Protein AF-A0A2E7CVQ0-F1 (afdb_monomer_lite)

Secondary structure (DSSP, 8-state):
-HHHHHHHHHHHHHHHTTSS-GGGGEEEEE-SS-TTTEEEEEES-S--SS-EEEEEEEETT--EEEEEES-SEEEEE---TTT-PPPSEEEEEEEEEEETTEEEEEEEEEEE-SSSEEEGGG---------S---EEEEE-TTS-B--GGG--SEEEEEEETTS-EEEEEE-

Structure (mmCIF, N/CA/C/O backbone):
data_AF-A0A2E7CVQ0-F1
#
_entry.id   AF-A0A2E7CVQ0-F1
#
loop_
_atom_site.group_PDB
_atom_site.id
_atom_site.type_symbol
_atom_site.label_atom_id
_atom_site.label_alt_id
_atom_site.label_comp_id
_atom_site.label_asym_id
_atom_site.label_entity_id
_atom_site.label_seq_id
_atom_site.pdbx_PDB_ins_code
_atom_site.Cartn_x
_atom_site.Cartn_y
_atom_site.Cartn_z
_atom_site.occupancy
_atom_site.B_iso_or_equiv
_atom_site.auth_seq_id
_atom_site.auth_comp_id
_atom_site.auth_asym_id
_atom_site.auth_atom_id
_atom_site.pdbx_PDB_model_num
ATOM 1 N N . MET A 1 1 ? 19.149 6.881 42.929 1.00 49.22 1 MET A N 1
ATOM 2 C CA . MET A 1 1 ? 17.958 6.305 42.254 1.00 49.22 1 MET A CA 1
ATOM 3 C C . MET A 1 1 ? 17.722 6.811 40.820 1.00 49.22 1 MET A C 1
ATOM 5 O O . MET A 1 1 ? 17.080 6.102 40.064 1.00 49.22 1 MET A O 1
ATOM 9 N N . LYS A 1 2 ? 18.299 7.944 40.377 1.00 46.50 2 LYS A N 1
ATOM 10 C CA . LYS A 1 2 ? 18.103 8.490 39.012 1.00 46.50 2 LYS A CA 1
ATOM 11 C C . LYS A 1 2 ? 18.722 7.666 37.860 1.00 46.50 2 LYS A C 1
ATOM 13 O O . LYS A 1 2 ? 18.167 7.638 36.771 1.00 46.50 2 LYS A O 1
ATOM 18 N N . LYS A 1 3 ? 19.831 6.948 38.100 1.00 43.94 3 LYS A N 1
ATOM 19 C CA . LYS A 1 3 ? 20.501 6.123 37.070 1.00 43.94 3 LYS A CA 1
ATOM 20 C C . LYS A 1 3 ? 19.684 4.891 36.652 1.00 43.94 3 LYS A C 1
ATOM 22 O O . LYS A 1 3 ? 19.644 4.580 35.474 1.00 43.94 3 LYS A O 1
ATOM 27 N N . LYS A 1 4 ? 18.984 4.241 37.596 1.00 42.78 4 LYS A N 1
ATOM 28 C CA . LYS A 1 4 ? 18.146 3.065 37.295 1.00 42.78 4 LYS A CA 1
ATOM 29 C C . LYS A 1 4 ? 16.907 3.426 36.469 1.00 42.78 4 LYS A C 1
ATOM 31 O O . LYS A 1 4 ? 16.536 2.658 35.596 1.00 42.78 4 LYS A O 1
ATOM 36 N N . LEU A 1 5 ? 16.318 4.603 36.698 1.00 45.53 5 LEU A N 1
ATOM 37 C CA . LEU A 1 5 ? 15.162 5.074 35.930 1.00 45.53 5 LEU A CA 1
ATOM 38 C C . LEU A 1 5 ? 15.533 5.364 34.464 1.00 45.53 5 LEU A C 1
ATOM 40 O O . LEU A 1 5 ? 14.802 4.970 33.568 1.00 45.53 5 LEU A O 1
ATOM 44 N N . SER A 1 6 ? 16.704 5.968 34.216 1.00 49.69 6 SER A N 1
ATOM 45 C CA . SER A 1 6 ? 17.189 6.252 32.854 1.00 49.69 6 SER A CA 1
ATOM 46 C C . SER A 1 6 ? 17.456 4.974 32.046 1.00 49.69 6 SER A C 1
ATOM 48 O O . SER A 1 6 ? 17.029 4.863 30.902 1.00 49.69 6 SER A O 1
ATOM 50 N N . THR A 1 7 ? 18.073 3.959 32.662 1.00 51.66 7 THR A N 1
ATOM 51 C CA . THR A 1 7 ? 18.312 2.665 32.000 1.00 51.66 7 THR A CA 1
ATOM 52 C C . THR A 1 7 ? 17.011 1.919 31.693 1.00 51.66 7 THR A C 1
ATOM 54 O O . THR A 1 7 ? 16.893 1.325 30.628 1.00 51.66 7 THR A O 1
ATOM 57 N N . VAL A 1 8 ? 16.015 1.981 32.582 1.00 52.06 8 VAL A N 1
ATOM 58 C CA . VAL A 1 8 ? 14.702 1.354 32.348 1.00 52.06 8 VAL A CA 1
ATOM 59 C C . VAL A 1 8 ? 13.945 2.052 31.215 1.00 52.06 8 VAL A C 1
ATOM 61 O O . VAL A 1 8 ? 13.367 1.369 30.378 1.00 52.06 8 VAL A O 1
ATOM 64 N N . VAL A 1 9 ? 14.000 3.385 31.131 1.00 54.31 9 VAL A N 1
ATOM 65 C CA . VAL A 1 9 ? 13.383 4.146 30.029 1.00 54.31 9 VAL A CA 1
ATOM 66 C C . VAL A 1 9 ? 14.054 3.828 28.687 1.00 54.31 9 VAL A C 1
ATOM 68 O O . VAL A 1 9 ? 13.350 3.622 27.705 1.00 54.31 9 VAL A O 1
ATOM 71 N N . PHE A 1 10 ? 15.384 3.693 28.650 1.00 48.62 10 PHE A N 1
ATOM 72 C CA . PHE A 1 10 ? 16.127 3.357 27.426 1.00 48.62 10 PHE A CA 1
ATOM 73 C C . PHE A 1 10 ? 15.838 1.930 26.921 1.00 48.62 10 PHE A C 1
ATOM 75 O O . PHE A 1 10 ? 15.711 1.696 25.721 1.00 48.62 10 PHE A O 1
ATOM 82 N N . ILE A 1 11 ? 15.691 0.972 27.843 1.00 49.41 11 ILE A N 1
ATOM 83 C CA . ILE A 1 11 ? 15.303 -0.409 27.525 1.00 49.41 11 ILE A CA 1
ATOM 84 C C . ILE A 1 11 ? 13.847 -0.455 27.037 1.00 49.41 11 ILE A C 1
ATOM 86 O O . ILE A 1 11 ? 13.550 -1.131 26.058 1.00 49.41 11 ILE A O 1
ATOM 90 N N . LEU A 1 12 ? 12.944 0.307 27.662 1.00 38.84 12 LEU A N 1
ATOM 91 C CA . LEU A 1 12 ? 11.539 0.367 27.261 1.00 38.84 12 LEU A CA 1
ATOM 92 C C . LEU A 1 12 ? 11.368 0.980 25.858 1.00 38.84 12 LEU A C 1
ATOM 94 O O . LEU A 1 12 ? 10.597 0.450 25.064 1.00 38.84 12 LEU A O 1
ATOM 98 N N . THR A 1 13 ? 12.138 2.016 25.496 1.00 43.09 13 THR A N 1
ATOM 99 C CA . THR A 1 13 ? 12.140 2.568 24.125 1.00 43.09 13 THR A CA 1
ATOM 100 C C . THR A 1 13 ? 12.692 1.596 23.087 1.00 43.09 13 THR A C 1
ATOM 102 O O . THR A 1 13 ? 12.237 1.616 21.947 1.00 43.09 13 THR A O 1
ATOM 105 N N . MET A 1 14 ? 13.620 0.711 23.473 1.00 37.34 14 MET A N 1
ATOM 106 C CA . MET A 1 14 ? 14.071 -0.364 22.588 1.00 37.34 14 MET A CA 1
ATOM 107 C C . MET A 1 14 ? 13.048 -1.488 22.451 1.00 37.34 14 MET A C 1
ATOM 109 O O . MET A 1 14 ? 13.129 -2.202 21.476 1.00 37.34 14 MET A O 1
ATOM 113 N N . PHE A 1 15 ? 12.079 -1.670 23.350 1.00 36.66 15 PHE A N 1
ATOM 114 C CA . PHE A 1 15 ? 11.016 -2.663 23.129 1.00 36.66 15 PHE A CA 1
ATOM 115 C C . PHE A 1 15 ? 9.900 -2.137 22.217 1.00 36.66 15 PHE A C 1
ATOM 117 O O . PHE A 1 15 ? 9.326 -2.909 21.450 1.00 36.66 15 PHE A O 1
ATOM 124 N N . PHE A 1 16 ? 9.628 -0.827 22.233 1.00 37.25 16 PHE A N 1
ATOM 125 C CA . PHE A 1 16 ? 8.612 -0.224 21.363 1.00 37.25 16 PHE A CA 1
ATOM 126 C C . PHE A 1 16 ? 8.989 -0.219 19.873 1.00 37.25 16 PHE A C 1
ATOM 128 O O . PHE A 1 16 ? 8.090 -0.198 19.038 1.00 37.25 16 PHE A O 1
ATOM 135 N N . SER A 1 17 ? 10.278 -0.296 19.514 1.00 39.31 17 SER A N 1
ATOM 136 C CA . SER A 1 17 ? 10.698 -0.336 18.102 1.00 39.31 17 SER A CA 1
ATOM 137 C C . SER A 1 17 ? 10.679 -1.735 17.467 1.00 39.31 17 SER A C 1
ATOM 139 O O . SER A 1 17 ? 10.951 -1.848 16.279 1.00 39.31 17 SER A O 1
ATOM 141 N N . TRP A 1 18 ? 10.386 -2.801 18.226 1.00 35.12 18 TRP A N 1
ATOM 142 C CA . TRP A 1 18 ? 10.443 -4.198 17.741 1.00 35.12 18 TRP A CA 1
ATOM 143 C C . TRP A 1 18 ? 9.060 -4.840 17.573 1.00 35.12 18 TRP A C 1
ATOM 145 O O . TRP A 1 18 ? 8.967 -6.012 17.220 1.00 35.12 18 TRP A O 1
ATOM 155 N N . GLY A 1 19 ? 7.989 -4.088 17.845 1.00 45.19 19 GLY A N 1
ATOM 156 C CA . GLY A 1 19 ? 6.609 -4.574 17.775 1.00 45.19 19 GLY A CA 1
ATOM 157 C C . GLY A 1 19 ? 5.835 -4.172 16.518 1.00 45.19 19 GLY A C 1
ATOM 158 O O . GLY A 1 19 ? 4.704 -4.616 16.365 1.00 45.19 19 GLY A O 1
ATOM 159 N N . GLN A 1 20 ? 6.396 -3.332 15.642 1.00 51.75 20 GLN A N 1
ATOM 160 C CA . GLN A 1 20 ? 5.718 -2.914 14.412 1.00 51.75 20 GLN A CA 1
ATOM 161 C C . GLN A 1 20 ? 6.110 -3.840 13.263 1.00 51.75 20 GLN A C 1
ATOM 163 O O . GLN A 1 20 ? 7.298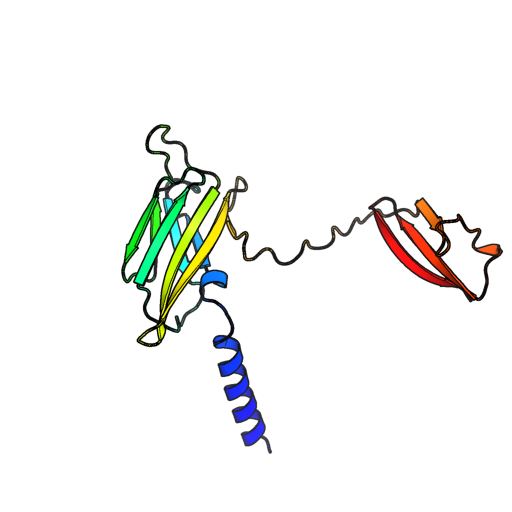 -4.010 12.973 1.00 51.75 20 GLN A O 1
ATOM 168 N N . ALA A 1 21 ? 5.117 -4.438 12.602 1.00 67.06 21 ALA A N 1
ATOM 169 C CA . ALA A 1 21 ? 5.369 -5.095 11.332 1.00 67.06 21 ALA A CA 1
ATOM 170 C C . ALA A 1 21 ? 5.820 -4.005 10.338 1.00 67.06 21 ALA A C 1
ATOM 172 O O . ALA A 1 21 ? 5.178 -2.957 10.261 1.00 67.06 21 ALA A O 1
ATOM 173 N N . PRO A 1 22 ? 6.900 -4.200 9.559 1.00 74.44 22 PRO A N 1
ATOM 174 C CA . PRO A 1 22 ? 7.421 -3.168 8.649 1.00 74.44 22 PRO A CA 1
ATOM 175 C C . PRO A 1 22 ? 6.375 -2.683 7.628 1.00 74.44 22 PRO A C 1
ATOM 177 O O . PRO A 1 22 ? 6.430 -1.565 7.132 1.00 74.44 22 PRO A O 1
ATOM 180 N N . CYS A 1 23 ? 5.371 -3.512 7.383 1.00 80.69 23 CYS A N 1
ATOM 181 C CA . CYS A 1 23 ? 4.220 -3.311 6.511 1.00 80.69 23 CYS A CA 1
ATOM 182 C C . CYS A 1 23 ? 3.304 -2.178 6.992 1.00 80.69 23 CYS A C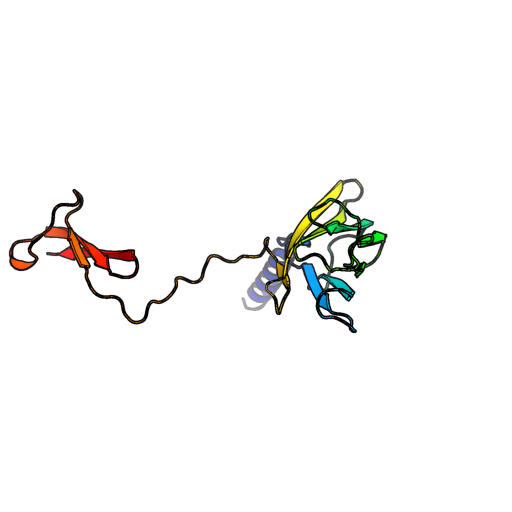 1
ATOM 184 O O . CYS A 1 23 ? 2.749 -1.449 6.174 1.00 80.69 23 CYS A O 1
ATOM 186 N N . ASP A 1 24 ? 3.200 -1.988 8.309 1.00 79.88 24 ASP A N 1
ATOM 187 C CA . ASP A 1 24 ? 2.413 -0.908 8.920 1.00 79.88 24 ASP A CA 1
ATOM 188 C C . ASP A 1 24 ? 3.070 0.460 8.687 1.00 79.88 24 ASP A C 1
ATOM 190 O O . ASP A 1 24 ? 2.429 1.504 8.776 1.00 79.88 24 ASP A O 1
ATOM 194 N N . SER A 1 25 ? 4.366 0.452 8.364 1.00 84.81 25 SER A N 1
ATOM 195 C CA . SER A 1 25 ? 5.175 1.641 8.091 1.00 84.81 25 SER A CA 1
ATOM 196 C C . SER A 1 25 ? 5.337 1.932 6.601 1.00 84.81 25 SER A C 1
ATOM 198 O O . SER A 1 25 ? 6.100 2.831 6.242 1.00 84.81 25 SER A O 1
ATOM 200 N N . LEU A 1 26 ? 4.667 1.180 5.723 1.00 89.25 26 LEU A N 1
ATOM 201 C CA . LEU A 1 26 ? 4.722 1.433 4.288 1.00 89.25 26 LEU A CA 1
ATOM 202 C C . LEU A 1 26 ? 4.031 2.751 3.950 1.00 89.25 26 LEU A C 1
ATOM 204 O O . LEU A 1 26 ? 2.911 3.018 4.389 1.00 89.25 26 LEU A O 1
ATOM 208 N N . ILE A 1 27 ? 4.710 3.549 3.135 1.00 91.31 27 ILE A N 1
ATOM 209 C CA . ILE A 1 27 ? 4.214 4.804 2.577 1.00 91.31 27 ILE A CA 1
ATOM 210 C C . ILE A 1 27 ? 4.330 4.762 1.059 1.00 91.31 27 ILE A C 1
ATOM 212 O O . ILE A 1 27 ? 5.242 4.137 0.522 1.00 91.31 27 ILE A O 1
ATOM 216 N N . ILE A 1 28 ? 3.417 5.446 0.377 1.00 92.94 28 ILE A N 1
ATOM 217 C CA . ILE A 1 28 ? 3.442 5.620 -1.073 1.00 92.94 28 ILE A CA 1
ATOM 218 C C . ILE A 1 28 ? 3.464 7.110 -1.398 1.00 92.94 28 ILE A C 1
ATOM 220 O O . ILE A 1 28 ? 2.720 7.898 -0.811 1.00 92.94 28 ILE A O 1
ATOM 224 N N . VAL A 1 29 ? 4.340 7.501 -2.315 1.00 92.44 29 VAL A N 1
ATOM 225 C CA . VAL A 1 29 ? 4.499 8.887 -2.762 1.00 92.44 29 VAL A CA 1
ATOM 226 C C . VAL A 1 29 ? 4.487 8.952 -4.283 1.00 92.44 29 VAL A C 1
ATOM 228 O O . VAL A 1 29 ? 4.971 8.045 -4.952 1.00 92.44 29 VAL A O 1
ATOM 231 N N . SER A 1 30 ? 3.943 10.034 -4.836 1.00 91.38 30 SER A N 1
ATOM 232 C CA . SER A 1 30 ? 4.055 10.329 -6.267 1.00 91.38 30 SER A CA 1
ATOM 233 C C . SER A 1 30 ? 5.437 10.907 -6.574 1.00 91.38 30 SER A C 1
ATOM 235 O O . SER A 1 30 ? 5.885 11.826 -5.884 1.00 91.38 30 SER A O 1
ATOM 237 N N . THR A 1 31 ? 6.107 10.393 -7.607 1.00 88.12 31 THR A N 1
ATOM 238 C CA . THR A 1 31 ? 7.464 10.819 -8.002 1.00 88.12 31 THR A CA 1
ATOM 239 C C . THR A 1 31 ? 7.495 11.789 -9.188 1.00 88.12 31 THR A C 1
ATOM 241 O O . THR A 1 31 ? 8.563 12.295 -9.532 1.00 88.12 31 THR A O 1
ATOM 244 N N . GLY A 1 32 ? 6.339 12.138 -9.768 1.00 73.31 32 GLY A N 1
ATOM 245 C CA . GLY A 1 32 ? 6.200 13.229 -10.744 1.00 73.31 32 GLY A CA 1
ATOM 246 C C . GLY A 1 32 ? 5.381 12.879 -11.992 1.00 73.31 32 GLY A C 1
ATOM 247 O O . GLY A 1 32 ? 5.080 11.726 -12.263 1.00 73.31 32 GLY A O 1
ATOM 248 N N . GLY A 1 33 ? 4.982 13.897 -12.765 1.00 72.12 33 GLY A N 1
ATOM 249 C CA . GLY A 1 33 ? 4.254 13.761 -14.041 1.00 72.12 33 GLY A CA 1
ATOM 250 C C . GLY A 1 33 ? 2.757 13.430 -13.922 1.00 72.12 33 GLY A C 1
ATOM 251 O O . GLY A 1 33 ? 1.948 13.992 -14.656 1.00 72.12 33 GLY A O 1
ATOM 252 N N . SER A 1 34 ? 2.375 12.566 -12.983 1.00 81.75 34 SER A N 1
ATOM 253 C CA . SER A 1 34 ? 0.987 12.247 -12.631 1.00 81.75 34 SER A CA 1
ATOM 254 C C . SER A 1 34 ? 0.928 11.735 -11.194 1.00 81.75 34 SER A C 1
ATOM 256 O O . SER A 1 34 ? 1.719 10.872 -10.826 1.00 81.75 34 SER A O 1
ATOM 258 N N . ASN A 1 35 ? -0.038 12.218 -10.405 1.00 86.19 35 ASN A N 1
ATOM 259 C CA . ASN A 1 35 ? -0.214 11.816 -9.001 1.00 86.19 35 ASN A CA 1
ATOM 260 C C . ASN A 1 35 ? -0.600 10.340 -8.819 1.00 86.19 35 ASN A C 1
ATOM 262 O O . ASN A 1 35 ? -0.523 9.819 -7.709 1.00 86.19 35 ASN A O 1
ATOM 266 N N . GLN A 1 36 ? -1.001 9.675 -9.904 1.00 92.31 36 GLN A N 1
ATOM 267 C CA . GLN A 1 36 ? -1.494 8.304 -9.868 1.00 92.31 36 GLN A CA 1
ATOM 268 C C . GLN A 1 36 ? -0.603 7.314 -10.630 1.00 92.31 36 GLN A C 1
ATOM 270 O O . GLN A 1 36 ? -0.627 6.132 -10.303 1.00 92.31 36 GLN A O 1
ATOM 275 N N . ALA A 1 37 ? 0.167 7.761 -11.631 1.00 91.25 37 ALA A N 1
ATOM 276 C CA . ALA A 1 37 ? 0.871 6.855 -12.549 1.00 91.25 37 ALA A CA 1
ATOM 277 C C . ALA A 1 37 ? 2.311 6.517 -12.130 1.00 91.25 37 ALA A C 1
ATOM 279 O O . ALA A 1 37 ? 2.759 5.397 -12.363 1.00 91.25 37 ALA A O 1
ATOM 280 N N . PHE A 1 38 ? 3.034 7.466 -11.531 1.00 93.56 38 PHE A N 1
ATOM 281 C CA . PHE A 1 38 ? 4.435 7.293 -11.143 1.00 93.56 38 PHE A CA 1
ATOM 282 C C . PHE A 1 38 ? 4.542 7.353 -9.632 1.00 93.56 38 PHE A C 1
ATOM 284 O O . PHE A 1 38 ? 4.405 8.423 -9.035 1.00 93.56 38 PHE A O 1
ATOM 291 N N . LEU A 1 39 ? 4.735 6.193 -9.019 1.00 95.56 39 LEU A N 1
ATOM 292 C CA . LEU A 1 39 ? 4.683 6.054 -7.574 1.00 95.56 39 LEU A CA 1
ATOM 293 C C . LEU A 1 39 ? 5.972 5.418 -7.077 1.00 95.56 39 LEU A C 1
ATOM 295 O O . LEU A 1 39 ? 6.601 4.627 -7.775 1.00 95.56 39 LEU A O 1
ATOM 299 N N . GLN A 1 40 ? 6.331 5.743 -5.848 1.00 95.12 40 GLN A N 1
ATOM 300 C CA . GLN A 1 40 ? 7.381 5.070 -5.112 1.00 95.12 40 GLN A CA 1
ATOM 301 C C . GLN A 1 40 ? 6.838 4.667 -3.752 1.00 95.12 40 GLN A C 1
ATOM 303 O O . GLN A 1 40 ? 6.259 5.483 -3.032 1.00 95.12 40 GLN A O 1
ATOM 308 N N . VAL A 1 41 ? 7.032 3.404 -3.401 1.00 93.81 41 VAL A N 1
ATOM 309 C CA . VAL A 1 41 ? 6.767 2.882 -2.068 1.00 93.81 41 VAL A CA 1
ATOM 310 C C . VAL A 1 41 ? 8.072 2.811 -1.298 1.00 93.81 41 VAL A C 1
ATOM 312 O O . VAL A 1 41 ? 9.116 2.427 -1.824 1.00 93.81 41 VAL A O 1
ATOM 315 N N . SER A 1 42 ? 8.020 3.197 -0.034 1.00 91.06 42 SER A N 1
ATOM 316 C CA . SER A 1 42 ? 9.150 3.097 0.877 1.00 91.06 42 SER A CA 1
ATOM 317 C C . SER A 1 42 ? 8.663 2.849 2.299 1.00 91.06 42 SER A C 1
ATOM 319 O O . SER A 1 42 ? 7.464 2.773 2.577 1.00 91.06 42 SER A O 1
ATOM 321 N N . LEU A 1 43 ? 9.614 2.669 3.207 1.00 87.12 43 LEU A N 1
ATOM 322 C CA . LEU A 1 43 ? 9.355 2.463 4.622 1.00 87.12 43 LEU A CA 1
ATOM 323 C C . LEU A 1 43 ? 9.569 3.772 5.376 1.00 87.12 43 LEU A C 1
ATOM 325 O O . LEU A 1 43 ? 10.645 4.363 5.310 1.00 87.12 43 LEU A O 1
ATOM 329 N N . ASN A 1 44 ? 8.586 4.183 6.170 1.00 83.06 44 ASN A N 1
ATOM 330 C CA . ASN A 1 44 ? 8.699 5.316 7.088 1.00 83.06 44 ASN A CA 1
ATOM 331 C C . ASN A 1 44 ? 9.310 4.906 8.443 1.00 83.06 44 ASN A C 1
ATOM 333 O O . ASN A 1 44 ? 8.861 5.322 9.509 1.00 83.06 44 ASN A O 1
ATOM 337 N N . ILE A 1 45 ? 10.319 4.035 8.409 1.00 75.81 45 ILE A N 1
ATOM 338 C CA . ILE A 1 45 ? 11.097 3.610 9.575 1.00 75.81 45 ILE A CA 1
ATOM 339 C C . ILE A 1 45 ? 12.578 3.617 9.207 1.00 75.81 45 ILE A C 1
ATOM 341 O O . ILE A 1 45 ? 12.959 3.184 8.123 1.00 75.81 45 ILE A O 1
ATOM 345 N N . CYS A 1 46 ? 13.438 4.094 10.111 1.00 66.31 46 CYS A N 1
ATOM 346 C CA . CYS A 1 46 ? 14.874 4.224 9.819 1.00 66.31 46 CYS A CA 1
ATOM 347 C C . CYS A 1 46 ? 15.620 2.896 9.749 1.00 66.31 46 CYS A C 1
ATOM 349 O O . CYS A 1 46 ? 16.771 2.846 9.324 1.00 66.31 46 CYS A O 1
ATOM 351 N N . CYS A 1 47 ? 15.024 1.851 10.305 1.00 67.75 47 CYS A N 1
ATOM 352 C CA . CYS A 1 47 ? 15.789 0.758 10.856 1.00 67.75 47 CYS A CA 1
ATOM 353 C C . CYS A 1 47 ? 14.998 -0.518 10.620 1.00 67.75 47 CYS A C 1
ATOM 355 O O . CYS A 1 47 ? 14.281 -1.002 11.495 1.00 67.75 47 CYS A O 1
ATOM 357 N N . LEU A 1 48 ? 15.079 -1.012 9.385 1.00 67.81 48 LEU A N 1
ATOM 358 C CA . LEU A 1 48 ? 14.472 -2.282 9.047 1.00 67.81 48 LEU A CA 1
ATOM 359 C C . LEU A 1 48 ? 15.187 -3.383 9.850 1.00 67.81 48 LEU A C 1
ATOM 361 O O . LEU A 1 48 ? 16.419 -3.428 9.850 1.00 67.81 48 LEU A O 1
ATOM 365 N N . PRO A 1 49 ? 14.454 -4.275 10.531 1.00 61.03 49 PRO A N 1
ATOM 366 C CA . PRO A 1 49 ? 15.053 -5.309 11.373 1.00 61.03 49 PRO A CA 1
ATOM 367 C C . PRO A 1 49 ? 15.797 -6.390 10.567 1.00 61.03 49 PRO A C 1
ATOM 369 O O . PRO A 1 49 ? 16.407 -7.280 11.152 1.00 61.03 49 PRO A O 1
ATOM 372 N N . ALA A 1 50 ? 15.745 -6.322 9.234 1.00 70.38 50 ALA A N 1
ATOM 373 C CA . ALA A 1 50 ? 16.183 -7.355 8.310 1.00 70.38 50 ALA A CA 1
ATOM 374 C C . ALA A 1 50 ? 16.466 -6.791 6.908 1.00 70.38 50 ALA A C 1
ATOM 376 O O . ALA A 1 50 ? 15.877 -5.774 6.553 1.00 70.38 50 ALA A O 1
ATOM 377 N N . PRO A 1 51 ? 17.293 -7.448 6.074 1.00 78.56 51 PRO A N 1
ATOM 378 C CA . PRO A 1 51 ? 17.381 -7.116 4.656 1.00 78.56 51 PRO A CA 1
ATOM 379 C C . PRO A 1 51 ? 16.059 -7.426 3.936 1.00 78.56 51 PRO A C 1
ATOM 381 O O . PRO A 1 51 ? 15.392 -8.431 4.218 1.00 78.56 51 PRO A O 1
ATOM 384 N N . ILE A 1 52 ? 15.700 -6.554 2.994 1.00 86.50 52 ILE A N 1
ATOM 385 C CA . ILE A 1 52 ? 14.575 -6.760 2.079 1.00 86.50 52 ILE A CA 1
ATOM 386 C C . ILE A 1 52 ? 14.997 -7.769 1.027 1.00 86.50 52 ILE A C 1
ATOM 388 O O . ILE A 1 52 ? 16.047 -7.609 0.417 1.00 86.50 52 ILE A O 1
ATOM 392 N N . ASP A 1 53 ? 14.161 -8.773 0.802 1.00 89.25 53 ASP A N 1
ATOM 393 C CA . ASP A 1 53 ? 14.346 -9.731 -0.278 1.00 89.25 53 ASP A CA 1
ATOM 394 C C . ASP A 1 53 ? 13.736 -9.187 -1.575 1.00 89.25 53 ASP A C 1
ATOM 396 O O . ASP A 1 53 ? 14.440 -8.982 -2.566 1.00 89.25 53 ASP A O 1
ATOM 400 N N . SER A 1 54 ? 12.442 -8.851 -1.548 1.00 92.44 54 SER A N 1
ATOM 401 C CA . SER A 1 54 ? 11.730 -8.363 -2.729 1.00 92.44 54 SER A CA 1
ATOM 402 C C . SER A 1 54 ? 10.510 -7.499 -2.422 1.00 92.44 54 SER A C 1
ATOM 404 O O . SER A 1 54 ? 9.905 -7.571 -1.352 1.00 92.44 54 SER A O 1
ATOM 406 N N . TRP A 1 55 ? 10.135 -6.705 -3.417 1.00 94.00 55 TRP A N 1
ATOM 407 C CA . TRP A 1 55 ? 8.904 -5.941 -3.512 1.00 94.00 55 TRP A CA 1
ATOM 408 C C . TRP A 1 55 ? 8.127 -6.409 -4.728 1.00 94.00 55 TRP A C 1
ATOM 410 O O . TRP A 1 55 ? 8.706 -6.735 -5.764 1.00 94.00 55 TRP A O 1
ATOM 420 N N . THR A 1 56 ? 6.806 -6.433 -4.645 1.00 96.31 56 THR A N 1
ATOM 421 C CA . THR A 1 56 ? 5.958 -6.637 -5.822 1.00 96.31 56 THR A CA 1
ATOM 422 C C . THR A 1 56 ? 4.690 -5.828 -5.671 1.00 96.31 56 THR A C 1
ATOM 424 O O . THR A 1 56 ? 3.978 -5.989 -4.683 1.00 96.31 56 THR A O 1
ATOM 427 N N . THR A 1 57 ? 4.380 -5.002 -6.667 1.00 97.00 57 THR A N 1
ATOM 428 C CA . THR A 1 57 ? 3.094 -4.309 -6.742 1.00 97.00 57 THR A CA 1
ATOM 429 C C . THR A 1 57 ? 2.259 -4.859 -7.879 1.00 97.00 57 THR A C 1
ATOM 431 O O . THR A 1 57 ? 2.716 -4.992 -9.015 1.00 97.00 57 THR A O 1
ATOM 434 N N . THR A 1 58 ? 1.005 -5.152 -7.563 1.00 97.00 58 THR A N 1
ATOM 435 C CA . THR A 1 58 ? -0.008 -5.633 -8.499 1.00 97.00 58 THR A CA 1
ATOM 436 C C . THR A 1 58 ? -1.225 -4.723 -8.468 1.00 97.00 58 THR A C 1
ATOM 438 O O . THR A 1 58 ? -1.516 -4.094 -7.454 1.00 97.00 58 THR A O 1
ATOM 441 N N . SER A 1 59 ? -1.945 -4.639 -9.576 1.00 95.25 59 SER A N 1
ATOM 442 C CA . SER A 1 59 ? -3.277 -4.023 -9.613 1.00 95.25 59 SER A CA 1
ATOM 443 C C . SER A 1 59 ? -4.363 -5.020 -9.203 1.00 95.25 59 SER A C 1
ATOM 445 O O . SER A 1 59 ? -4.131 -6.227 -9.113 1.00 95.25 59 SER A O 1
ATOM 447 N N . ASN A 1 60 ? -5.587 -4.523 -9.019 1.00 89.38 60 ASN A N 1
ATOM 448 C CA . ASN A 1 60 ? -6.777 -5.328 -8.721 1.00 89.38 60 ASN A CA 1
ATOM 449 C C . ASN A 1 60 ? -7.079 -6.451 -9.732 1.00 89.38 60 ASN A C 1
ATOM 451 O O . ASN A 1 60 ? -7.762 -7.410 -9.384 1.00 89.38 60 ASN A O 1
ATOM 455 N N . ASN A 1 61 ? -6.594 -6.349 -10.971 1.00 89.44 61 ASN A N 1
ATOM 456 C CA . ASN A 1 61 ? -6.773 -7.383 -11.992 1.00 89.44 61 ASN A CA 1
ATOM 457 C C . ASN A 1 61 ? -5.594 -8.376 -12.078 1.00 89.44 61 ASN A C 1
ATOM 459 O O . ASN A 1 61 ? -5.598 -9.247 -12.946 1.00 89.44 61 ASN A O 1
ATOM 463 N N . GLY A 1 62 ? -4.588 -8.239 -11.208 1.00 90.50 62 GLY A N 1
ATOM 464 C CA . GLY A 1 62 ? -3.396 -9.085 -11.177 1.00 90.50 62 GLY A CA 1
ATOM 465 C C . GLY A 1 62 ? -2.245 -8.628 -12.080 1.00 90.50 62 GLY A C 1
ATOM 466 O O . GLY A 1 62 ? -1.210 -9.291 -12.102 1.00 90.50 62 GLY A O 1
ATOM 467 N N . THR A 1 63 ? -2.368 -7.508 -12.805 1.00 94.06 63 THR A N 1
ATOM 468 C CA . THR A 1 63 ? -1.244 -6.958 -13.588 1.00 94.06 63 THR A CA 1
ATOM 469 C C . THR A 1 63 ? -0.119 -6.539 -12.647 1.00 94.06 63 THR A C 1
ATOM 471 O O . THR A 1 63 ? -0.372 -5.777 -11.713 1.00 94.06 63 THR A O 1
ATOM 474 N N . ILE A 1 64 ? 1.1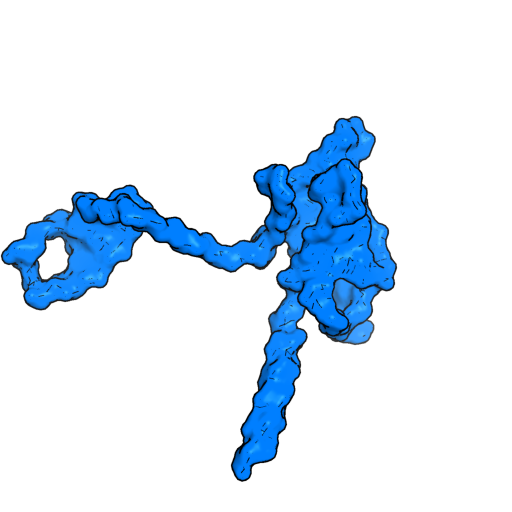09 -6.996 -12.906 1.00 96.00 64 ILE A N 1
ATOM 475 C CA . ILE A 1 64 ? 2.313 -6.588 -12.170 1.00 96.00 64 ILE A CA 1
ATOM 476 C C . ILE A 1 64 ? 2.757 -5.212 -12.676 1.00 96.00 64 ILE A C 1
ATOM 478 O O . ILE A 1 64 ? 2.972 -5.031 -13.872 1.00 96.00 64 ILE A O 1
ATOM 482 N N . LEU A 1 65 ? 2.889 -4.254 -11.761 1.00 96.25 65 LEU A N 1
ATOM 483 C CA . LEU A 1 65 ? 3.207 -2.847 -12.048 1.00 96.25 65 LEU A CA 1
ATOM 484 C C . LEU A 1 65 ? 4.613 -2.443 -11.588 1.00 96.25 65 LEU A C 1
ATOM 486 O O . LEU A 1 65 ? 5.087 -1.353 -11.901 1.00 96.25 65 LEU A O 1
ATOM 490 N N . GLY A 1 66 ? 5.272 -3.323 -10.839 1.00 95.19 66 GLY A N 1
ATOM 491 C CA . GLY A 1 66 ? 6.643 -3.163 -10.386 1.00 95.19 66 GLY A CA 1
ATOM 492 C C . GLY A 1 66 ? 7.106 -4.409 -9.638 1.00 95.19 66 GLY A C 1
ATOM 493 O O . GLY A 1 66 ? 6.314 -5.063 -8.950 1.00 95.19 66 GLY A O 1
ATOM 494 N N . HIS A 1 67 ? 8.395 -4.711 -9.754 1.00 95.44 67 HIS A N 1
ATOM 495 C CA . HIS A 1 67 ? 9.069 -5.743 -8.978 1.00 95.44 67 HIS A CA 1
ATOM 496 C C . HIS A 1 67 ? 10.528 -5.343 -8.774 1.00 95.44 67 HIS A C 1
ATOM 498 O O . HIS A 1 67 ? 11.248 -5.167 -9.753 1.00 95.44 67 HIS A O 1
ATOM 504 N N . ASP A 1 68 ? 10.950 -5.254 -7.516 1.00 93.56 68 ASP A N 1
ATOM 505 C CA . ASP A 1 68 ? 12.318 -4.900 -7.139 1.00 93.56 68 ASP A CA 1
ATOM 506 C C . ASP A 1 68 ? 12.860 -5.913 -6.135 1.00 93.56 68 ASP A C 1
ATOM 508 O O . ASP A 1 68 ? 12.117 -6.453 -5.319 1.00 93.56 68 ASP A O 1
ATOM 512 N N . THR A 1 69 ? 14.168 -6.141 -6.144 1.00 92.25 69 THR A N 1
ATOM 513 C CA . THR A 1 69 ? 14.854 -7.026 -5.192 1.00 92.25 69 THR A CA 1
ATOM 514 C C . THR A 1 69 ? 15.921 -6.257 -4.436 1.00 92.25 69 THR A C 1
ATOM 516 O O . THR A 1 69 ? 16.588 -5.413 -5.033 1.00 92.25 69 THR A O 1
ATOM 519 N N . MET A 1 70 ? 16.138 -6.573 -3.157 1.00 86.94 70 MET A N 1
ATOM 520 C CA . MET A 1 70 ? 17.238 -6.003 -2.356 1.00 86.94 70 MET A CA 1
ATOM 521 C C . MET A 1 70 ? 17.275 -4.460 -2.334 1.00 86.94 70 MET A C 1
ATOM 523 O O . MET A 1 70 ? 18.343 -3.858 -2.226 1.00 86.94 70 MET A O 1
ATOM 527 N N . SER A 1 71 ? 16.111 -3.810 -2.436 1.00 87.19 71 SER A N 1
ATOM 528 C CA . SER A 1 71 ? 15.973 -2.349 -2.452 1.00 87.19 71 SER A CA 1
ATOM 529 C C . SER A 1 71 ? 15.200 -1.850 -1.234 1.00 87.19 71 SER A C 1
ATOM 531 O O . SER A 1 71 ? 14.331 -2.552 -0.728 1.00 87.19 71 SER A O 1
ATOM 533 N N . ILE A 1 72 ? 15.492 -0.629 -0.778 1.00 85.00 72 ILE A N 1
ATOM 534 C CA . ILE A 1 72 ? 14.766 0.062 0.309 1.00 85.00 72 ILE A CA 1
ATOM 535 C C . ILE A 1 72 ? 13.594 0.917 -0.189 1.00 85.00 72 ILE A C 1
ATOM 537 O O . ILE A 1 72 ? 12.751 1.338 0.604 1.00 85.00 72 ILE A O 1
ATOM 541 N N . THR A 1 73 ? 13.544 1.157 -1.496 1.00 90.19 73 THR A N 1
ATOM 542 C CA . THR A 1 73 ? 12.460 1.839 -2.202 1.00 90.19 73 THR A CA 1
ATOM 543 C C . THR A 1 73 ? 11.960 0.953 -3.331 1.00 90.19 73 THR A C 1
ATOM 545 O O . THR A 1 73 ? 12.711 0.135 -3.864 1.00 90.19 73 THR A O 1
ATOM 548 N N . HIS A 1 74 ? 10.703 1.127 -3.706 1.00 94.06 74 HIS A N 1
ATOM 549 C CA . HIS A 1 74 ? 10.053 0.346 -4.740 1.00 94.06 74 HIS A CA 1
ATOM 550 C C . HIS A 1 74 ? 9.341 1.268 -5.719 1.00 94.06 74 HIS A C 1
ATOM 552 O O . HIS A 1 74 ? 8.379 1.933 -5.336 1.00 94.06 74 HIS A O 1
ATOM 558 N N . ASP A 1 75 ? 9.807 1.312 -6.961 1.00 95.06 75 ASP A N 1
ATOM 559 C CA . ASP A 1 75 ? 9.192 2.150 -7.987 1.00 95.06 75 ASP A CA 1
ATOM 560 C C . ASP A 1 75 ? 8.061 1.385 -8.687 1.00 95.06 75 ASP A C 1
ATOM 562 O O . ASP A 1 75 ? 8.171 0.203 -9.022 1.00 95.06 75 ASP A O 1
ATOM 566 N N . ILE A 1 76 ? 6.939 2.068 -8.899 1.00 95.56 76 ILE A N 1
ATOM 567 C CA . ILE A 1 76 ? 5.715 1.497 -9.459 1.00 95.56 76 ILE A CA 1
ATOM 568 C C . ILE A 1 76 ? 5.289 2.338 -10.653 1.00 95.56 76 ILE A C 1
ATOM 570 O O . ILE A 1 76 ? 5.071 3.550 -10.545 1.00 95.56 76 ILE A O 1
ATOM 574 N N . TYR A 1 77 ? 5.087 1.661 -11.780 1.00 95.25 77 TYR A N 1
ATOM 575 C CA . TYR A 1 77 ? 4.488 2.248 -12.966 1.00 95.25 77 TYR A CA 1
ATOM 576 C C . TYR A 1 77 ? 3.028 1.815 -13.070 1.00 95.25 77 TYR A C 1
ATOM 578 O O . TYR A 1 77 ? 2.690 0.778 -13.643 1.00 95.25 77 TYR A O 1
ATOM 586 N N . ASN A 1 78 ? 2.145 2.607 -12.469 1.00 95.56 78 ASN A N 1
ATOM 587 C CA . ASN A 1 78 ? 0.721 2.319 -12.384 1.00 95.56 78 ASN A CA 1
ATOM 588 C C . ASN A 1 78 ? -0.002 2.749 -13.664 1.00 95.56 78 ASN A C 1
ATOM 590 O O . ASN A 1 78 ? -0.737 3.732 -13.671 1.00 95.56 78 ASN A O 1
ATOM 594 N N . LEU A 1 79 ? 0.210 2.010 -14.750 1.00 93.88 79 LEU A N 1
ATOM 595 C CA . LEU A 1 79 ? -0.572 2.136 -15.975 1.00 93.88 79 LEU A CA 1
ATOM 596 C C . LEU A 1 79 ? -1.028 0.766 -16.448 1.00 93.88 79 LEU A C 1
ATOM 598 O O . LEU A 1 79 ? -0.252 -0.186 -16.526 1.00 93.88 79 LEU A O 1
ATOM 602 N N . ASN A 1 80 ? -2.297 0.679 -16.830 1.00 92.31 80 ASN A N 1
ATOM 603 C CA . ASN A 1 80 ? -2.799 -0.491 -17.521 1.00 92.31 80 ASN A CA 1
ATOM 604 C C . ASN A 1 80 ? -2.108 -0.619 -18.896 1.00 92.31 80 ASN A C 1
ATOM 606 O O . ASN A 1 80 ? -2.191 0.315 -19.696 1.00 92.31 80 ASN A O 1
ATOM 610 N N . PRO A 1 81 ? -1.472 -1.761 -19.218 1.00 89.19 81 PRO A N 1
ATOM 611 C CA . PRO A 1 81 ? -0.733 -1.927 -20.471 1.00 89.19 81 PRO A CA 1
ATOM 612 C C . PRO A 1 81 ? -1.630 -1.918 -21.718 1.00 89.19 81 PRO A C 1
ATOM 614 O O . PRO A 1 81 ? -1.132 -1.748 -22.827 1.00 89.19 81 PRO A O 1
ATOM 617 N N . ILE A 1 82 ? -2.944 -2.104 -21.552 1.00 90.94 82 ILE A N 1
ATOM 618 C CA . ILE A 1 82 ? -3.929 -2.122 -22.639 1.00 90.94 82 ILE A CA 1
ATOM 619 C C . ILE A 1 82 ? -4.608 -0.758 -22.773 1.00 90.94 82 ILE A C 1
ATOM 621 O O . ILE A 1 82 ? -4.680 -0.209 -23.868 1.00 90.94 82 ILE A O 1
ATOM 625 N N . THR A 1 83 ? -5.139 -0.215 -21.674 1.00 92.44 83 THR A N 1
ATOM 626 C CA . THR A 1 83 ? -5.945 1.018 -21.719 1.00 92.44 83 THR A CA 1
ATOM 627 C C . THR A 1 83 ? -5.132 2.281 -21.477 1.00 92.44 83 THR A C 1
ATOM 629 O O . THR A 1 83 ? -5.635 3.368 -21.740 1.00 92.44 83 THR A O 1
ATOM 632 N N . THR A 1 84 ? -3.897 2.171 -20.977 1.00 90.62 84 THR A N 1
ATOM 633 C CA . THR A 1 84 ? -3.040 3.293 -20.540 1.00 90.62 84 THR A CA 1
ATOM 634 C C . THR A 1 84 ? -3.649 4.170 -19.440 1.00 90.62 84 THR A C 1
ATOM 636 O O . THR A 1 84 ? -3.169 5.267 -19.175 1.00 90.62 84 THR A O 1
ATOM 639 N N . ILE A 1 85 ? -4.696 3.678 -18.772 1.00 91.88 85 ILE A N 1
ATOM 640 C CA . ILE A 1 85 ? -5.336 4.343 -17.635 1.00 91.88 85 ILE A CA 1
ATOM 641 C C . ILE A 1 85 ? -4.723 3.777 -16.342 1.00 91.88 85 ILE A C 1
ATOM 643 O O . ILE A 1 85 ? -4.563 2.553 -16.249 1.00 91.88 85 ILE A O 1
ATOM 647 N N . PRO A 1 86 ? -4.359 4.620 -15.359 1.00 93.81 86 PRO A N 1
ATOM 648 C CA . PRO A 1 86 ? -3.913 4.157 -14.050 1.00 93.81 86 PRO A CA 1
ATOM 649 C C . PRO A 1 86 ? -4.982 3.353 -13.307 1.00 93.81 86 PRO A C 1
ATOM 651 O O . PRO A 1 86 ? -6.178 3.569 -13.490 1.00 93.81 86 PRO A O 1
ATOM 654 N N . PHE A 1 87 ? -4.558 2.441 -12.438 1.00 94.88 87 PHE A N 1
ATOM 655 C CA . PHE A 1 87 ? -5.474 1.738 -11.544 1.00 94.88 87 PHE A CA 1
ATOM 656 C C . PHE A 1 87 ? -5.746 2.566 -10.285 1.00 94.88 87 PHE A C 1
ATOM 658 O O . PHE A 1 87 ? -4.851 3.237 -9.768 1.00 94.88 87 PHE A O 1
ATOM 665 N N . ASP A 1 88 ? -6.964 2.465 -9.753 1.00 95.00 88 ASP A N 1
ATOM 666 C CA . ASP A 1 88 ? -7.360 3.100 -8.485 1.00 95.00 88 ASP A CA 1
ATOM 667 C C . ASP A 1 88 ? -7.064 2.219 -7.263 1.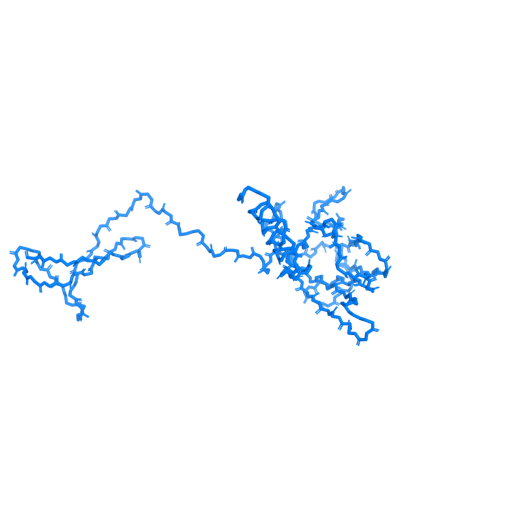00 95.00 88 ASP A C 1
ATOM 669 O O . ASP A 1 88 ? -7.202 2.647 -6.121 1.00 95.00 88 ASP A O 1
ATOM 673 N N . THR A 1 89 ? -6.692 0.954 -7.474 1.00 95.19 89 THR A N 1
ATOM 674 C CA . THR A 1 89 ? -6.414 0.003 -6.395 1.00 95.19 89 THR A CA 1
ATOM 675 C C . THR A 1 89 ? -5.166 -0.800 -6.702 1.00 95.19 89 THR A C 1
ATOM 677 O O . THR A 1 89 ? -5.090 -1.476 -7.733 1.00 95.19 89 THR A O 1
ATOM 680 N N . LEU A 1 90 ? -4.214 -0.744 -5.775 1.00 96.06 90 LEU A N 1
ATOM 681 C CA . LEU A 1 90 ? -2.928 -1.422 -5.852 1.00 96.06 90 LEU A CA 1
ATOM 682 C C . LEU A 1 90 ? -2.738 -2.314 -4.632 1.00 96.06 90 LEU A C 1
ATOM 684 O O . LEU A 1 90 ? -3.180 -1.989 -3.535 1.00 96.06 90 LEU A O 1
ATOM 688 N N . ASN A 1 91 ? -2.038 -3.421 -4.814 1.00 95.31 91 ASN A N 1
ATOM 689 C CA . ASN A 1 91 ? -1.598 -4.291 -3.741 1.00 95.31 91 ASN A CA 1
ATOM 690 C C . ASN A 1 91 ? -0.079 -4.428 -3.814 1.00 95.31 91 ASN A C 1
ATOM 692 O O . ASN A 1 91 ? 0.444 -4.999 -4.775 1.00 95.31 91 ASN A O 1
ATOM 696 N N . THR A 1 92 ? 0.611 -3.900 -2.808 1.00 95.06 92 THR A N 1
ATOM 697 C CA . THR A 1 92 ? 2.072 -3.933 -2.704 1.00 95.06 92 THR A CA 1
ATOM 698 C C . THR A 1 92 ? 2.473 -4.910 -1.618 1.00 95.06 92 THR A C 1
ATOM 700 O O . THR A 1 92 ? 2.090 -4.742 -0.462 1.00 95.06 92 THR A O 1
ATOM 703 N N . CYS A 1 93 ? 3.264 -5.911 -1.983 1.00 93.12 93 CYS A N 1
ATOM 704 C CA . CYS A 1 93 ? 3.820 -6.890 -1.067 1.00 93.12 93 CYS A CA 1
ATOM 705 C C . CYS A 1 93 ? 5.318 -6.657 -0.864 1.00 93.12 93 CYS A C 1
ATOM 707 O O . CYS A 1 93 ? 6.055 -6.437 -1.825 1.00 93.12 93 CYS A O 1
ATOM 709 N N . LEU A 1 94 ? 5.750 -6.738 0.390 1.00 91.62 94 LEU A N 1
ATOM 710 C CA . LEU A 1 94 ? 7.135 -6.666 0.829 1.00 91.62 94 LEU A CA 1
ATOM 711 C C . LEU A 1 94 ? 7.527 -8.016 1.428 1.00 91.62 94 LEU A C 1
ATOM 713 O O . LEU A 1 94 ? 6.877 -8.501 2.357 1.00 91.62 94 LEU A O 1
ATOM 717 N N . THR A 1 95 ? 8.615 -8.584 0.926 1.00 90.44 95 THR A N 1
ATOM 718 C CA . THR A 1 95 ? 9.235 -9.804 1.437 1.00 90.44 95 THR A CA 1
ATOM 719 C C . THR A 1 95 ? 10.573 -9.456 2.081 1.00 90.44 95 THR A C 1
ATOM 721 O O . THR A 1 95 ? 11.412 -8.805 1.461 1.00 90.44 95 THR A O 1
ATOM 724 N N . TYR A 1 96 ? 10.792 -9.876 3.325 1.00 85.88 96 TYR A N 1
ATOM 725 C CA . TYR A 1 96 ? 12.006 -9.578 4.091 1.00 85.88 96 TYR A CA 1
ATOM 726 C C . TYR A 1 96 ? 12.395 -10.744 5.011 1.00 85.88 96 TYR A C 1
ATOM 728 O O . TYR A 1 96 ? 11.562 -11.563 5.403 1.00 85.88 96 TYR A O 1
ATOM 736 N N . SER A 1 97 ? 13.677 -10.821 5.376 1.00 83.25 97 SER A N 1
ATOM 737 C CA . SER A 1 97 ? 14.232 -11.952 6.143 1.00 83.25 97 SER A CA 1
ATOM 738 C C . SER A 1 97 ? 14.414 -11.632 7.628 1.00 83.25 97 SER A C 1
ATOM 740 O O . SER A 1 97 ? 15.476 -11.176 8.034 1.00 83.25 97 SER A O 1
ATOM 742 N N . TRP A 1 98 ? 13.406 -11.886 8.467 1.00 67.94 98 TRP A N 1
ATOM 743 C CA . TRP A 1 98 ? 13.426 -11.531 9.902 1.00 67.94 98 TRP A CA 1
ATOM 744 C C . TRP A 1 98 ? 14.517 -12.255 10.716 1.00 67.94 98 TRP A C 1
ATOM 746 O O . TRP A 1 98 ? 15.046 -11.720 11.686 1.00 67.94 98 TRP A O 1
ATOM 756 N N . THR A 1 99 ? 14.864 -13.484 10.328 1.00 65.56 99 THR A N 1
ATOM 757 C CA . THR A 1 99 ? 15.985 -14.269 10.883 1.00 65.56 99 THR A CA 1
ATOM 758 C C . THR A 1 99 ? 16.606 -15.098 9.762 1.00 65.56 99 THR A C 1
ATOM 760 O O . THR A 1 99 ? 15.985 -15.256 8.714 1.00 65.56 99 THR A O 1
ATOM 763 N N . SER A 1 100 ? 17.797 -15.668 9.976 1.00 63.47 100 SER A N 1
ATOM 764 C CA . SER A 1 100 ? 18.566 -16.388 8.945 1.00 63.47 100 SER A CA 1
ATOM 765 C C . SER A 1 100 ? 17.812 -17.496 8.192 1.00 63.47 100 SER A C 1
ATOM 767 O O . SER A 1 100 ? 18.263 -17.876 7.120 1.00 63.47 100 SER A O 1
ATOM 769 N N . ASN A 1 101 ? 16.678 -17.987 8.711 1.00 63.75 101 ASN A N 1
ATOM 770 C CA . ASN A 1 101 ? 15.873 -19.046 8.096 1.00 63.75 101 ASN A CA 1
ATOM 771 C C . ASN A 1 101 ? 14.370 -18.721 7.972 1.00 63.75 101 ASN A C 1
ATOM 773 O O . ASN A 1 101 ? 13.598 -19.618 7.645 1.00 63.75 101 ASN A O 1
ATOM 777 N N . ASN A 1 102 ? 13.927 -17.487 8.251 1.00 76.00 102 ASN A N 1
ATOM 778 C CA . ASN A 1 102 ? 12.509 -17.120 8.140 1.00 76.00 102 ASN A CA 1
ATOM 779 C C . ASN A 1 102 ? 12.325 -15.919 7.216 1.00 76.00 102 ASN A C 1
ATOM 781 O O . ASN A 1 102 ? 12.681 -14.790 7.567 1.00 76.00 102 ASN A O 1
ATOM 785 N N . VAL A 1 103 ? 11.718 -16.190 6.063 1.00 81.38 103 VAL A N 1
ATOM 786 C CA . VAL A 1 103 ? 11.235 -15.186 5.118 1.00 81.38 103 VAL A CA 1
ATOM 787 C C . VAL A 1 103 ? 9.792 -14.855 5.481 1.00 81.38 103 VAL A C 1
ATOM 789 O O . VAL A 1 103 ? 8.956 -15.747 5.615 1.00 81.38 103 VAL A O 1
ATOM 792 N N . MET A 1 104 ? 9.514 -13.571 5.662 1.00 85.12 104 MET A N 1
ATOM 793 C CA . MET A 1 104 ? 8.181 -13.042 5.918 1.00 85.12 104 MET A CA 1
ATOM 794 C C . MET A 1 104 ? 7.747 -12.215 4.716 1.00 85.12 104 MET A C 1
ATOM 796 O O . MET A 1 104 ? 8.519 -11.394 4.225 1.00 85.12 104 MET A O 1
ATOM 800 N N . THR A 1 105 ? 6.504 -12.398 4.282 1.00 88.94 105 THR A N 1
ATOM 801 C CA . THR A 1 105 ? 5.870 -11.556 3.265 1.00 88.94 105 THR A CA 1
ATOM 802 C C . THR A 1 105 ? 4.635 -10.916 3.866 1.00 88.94 105 THR A C 1
ATOM 804 O O . THR A 1 105 ? 3.842 -11.579 4.535 1.00 88.94 105 THR A O 1
ATOM 807 N N . CYS A 1 106 ? 4.451 -9.633 3.604 1.00 88.44 106 CYS A N 1
ATOM 808 C CA . CYS A 1 106 ? 3.241 -8.912 3.955 1.00 88.44 106 CYS A CA 1
ATOM 809 C C . CYS A 1 106 ? 2.795 -8.022 2.810 1.00 88.44 106 CYS A C 1
ATOM 811 O O . CYS A 1 106 ? 3.616 -7.610 1.997 1.00 88.44 106 CYS A O 1
ATOM 813 N N . CYS A 1 107 ? 1.503 -7.712 2.764 1.00 91.12 107 CYS A N 1
ATOM 814 C CA . CYS A 1 107 ? 0.921 -6.925 1.688 1.00 91.12 107 CYS A CA 1
ATOM 815 C C . CYS A 1 107 ? 0.047 -5.803 2.237 1.00 91.12 107 CYS A C 1
ATOM 817 O O . CYS A 1 107 ? -0.669 -5.991 3.221 1.00 91.12 107 CYS A O 1
ATOM 819 N N . VAL A 1 108 ? 0.101 -4.653 1.573 1.00 92.44 108 VAL A N 1
ATOM 820 C CA . VAL A 1 108 ? -0.741 -3.484 1.820 1.00 92.44 108 VAL A CA 1
ATOM 821 C C . VAL A 1 108 ? -1.575 -3.211 0.581 1.00 92.44 108 VAL A C 1
ATOM 823 O O . VAL A 1 108 ? -1.053 -3.167 -0.535 1.00 92.44 108 VAL A O 1
ATOM 826 N N . THR A 1 109 ? -2.869 -2.989 0.794 1.00 93.50 109 THR A N 1
ATOM 827 C CA . THR A 1 109 ? -3.764 -2.482 -0.245 1.00 93.50 109 THR A CA 1
ATOM 828 C C . THR A 1 109 ? -3.823 -0.959 -0.184 1.00 93.50 109 THR A C 1
ATOM 830 O O . THR A 1 109 ? -4.133 -0.377 0.857 1.00 93.50 109 THR A O 1
ATOM 833 N N . TRP A 1 110 ? -3.548 -0.331 -1.320 1.00 93.69 110 TRP A N 1
ATOM 834 C CA . TRP A 1 110 ? -3.640 1.103 -1.542 1.00 93.69 110 TRP A CA 1
ATOM 835 C C . TRP A 1 110 ? -4.872 1.419 -2.378 1.00 93.69 110 TRP A C 1
ATOM 837 O O . TRP A 1 110 ? -5.095 0.786 -3.413 1.00 93.69 110 TRP A O 1
ATOM 847 N N . VAL A 1 111 ? -5.646 2.413 -1.952 1.00 94.62 111 VAL A N 1
ATOM 848 C CA . VAL A 1 111 ? -6.816 2.907 -2.687 1.00 94.62 111 VAL A CA 1
ATOM 849 C C . VAL A 1 111 ? -6.626 4.382 -3.003 1.00 94.62 111 VAL A C 1
ATOM 851 O O . VAL A 1 111 ? -6.255 5.163 -2.129 1.00 94.62 111 VAL A O 1
ATOM 854 N N . TRP A 1 112 ? -6.868 4.752 -4.253 1.00 94.06 112 TRP A N 1
ATOM 855 C CA . TRP A 1 112 ? -6.870 6.132 -4.712 1.00 94.06 112 TRP A CA 1
ATOM 856 C C . TRP A 1 112 ? -8.229 6.777 -4.427 1.00 94.06 112 TRP A C 1
ATOM 858 O O . TRP A 1 112 ? -9.259 6.272 -4.874 1.00 94.06 112 TRP A O 1
ATOM 868 N N . ASP A 1 113 ? -8.245 7.895 -3.698 1.00 90.94 113 ASP A N 1
ATOM 869 C CA . ASP A 1 113 ? -9.479 8.633 -3.371 1.00 90.94 113 ASP A CA 1
ATOM 870 C C . ASP A 1 113 ? -9.785 9.793 -4.343 1.00 90.94 113 ASP A C 1
ATOM 872 O O . ASP A 1 113 ? -10.758 10.526 -4.163 1.00 90.94 113 ASP A O 1
ATOM 876 N N . GLY A 1 114 ? -8.954 9.968 -5.376 1.00 89.31 114 GLY A N 1
ATOM 877 C CA . GLY A 1 114 ? -9.004 11.096 -6.308 1.00 89.31 114 GLY A CA 1
ATOM 878 C C . GLY A 1 114 ? -7.961 12.185 -6.037 1.00 89.31 114 GLY A C 1
ATOM 879 O O . GLY A 1 114 ? -7.683 12.985 -6.933 1.00 89.31 114 GLY A O 1
ATOM 880 N N . LEU A 1 115 ? -7.357 12.208 -4.846 1.00 88.38 115 LEU A N 1
ATOM 881 C CA . LEU A 1 115 ? -6.351 13.193 -4.440 1.00 88.38 115 LEU A CA 1
ATOM 882 C C . LEU A 1 115 ? -5.105 12.560 -3.802 1.00 88.38 115 LEU A C 1
ATOM 884 O O . LEU A 1 115 ? -3.994 13.016 -4.074 1.00 88.38 115 LEU A O 1
ATOM 888 N N . ASN A 1 116 ? -5.281 11.536 -2.970 1.00 90.31 116 ASN A N 1
ATOM 889 C CA . ASN A 1 116 ? -4.249 10.847 -2.210 1.00 90.31 116 ASN A CA 1
ATOM 890 C C . ASN A 1 116 ? -4.432 9.321 -2.264 1.00 90.31 116 ASN A C 1
ATOM 892 O O . ASN A 1 116 ? -5.514 8.787 -2.514 1.00 90.31 116 ASN A O 1
ATOM 896 N N . TRP A 1 117 ? -3.347 8.609 -1.969 1.00 92.44 117 TRP A N 1
ATOM 897 C CA . TRP A 1 117 ? -3.373 7.167 -1.750 1.00 92.44 117 TRP A CA 1
ATOM 898 C C . TRP A 1 117 ? -3.606 6.850 -0.275 1.00 92.44 117 TRP A C 1
ATOM 900 O O . TRP A 1 117 ? -2.894 7.346 0.599 1.00 92.44 117 TRP A O 1
ATOM 910 N N . ILE A 1 118 ? -4.571 5.977 -0.008 1.00 91.31 118 ILE A N 1
ATOM 911 C CA . ILE A 1 118 ? -4.961 5.555 1.337 1.00 91.31 118 ILE A CA 1
ATOM 912 C C . ILE A 1 118 ? -4.459 4.132 1.585 1.00 91.31 118 ILE A C 1
ATOM 914 O O . ILE A 1 118 ? -4.716 3.232 0.786 1.00 91.31 118 ILE A O 1
ATOM 918 N N . ASN A 1 119 ? -3.762 3.927 2.707 1.00 90.25 119 ASN A N 1
ATOM 919 C CA . ASN A 1 119 ? -3.349 2.606 3.184 1.00 90.25 119 ASN A CA 1
ATOM 920 C C . ASN A 1 119 ? -4.517 1.929 3.920 1.00 90.25 119 ASN A C 1
ATOM 922 O O . ASN A 1 119 ? -4.864 2.331 5.031 1.00 90.25 119 ASN A O 1
ATOM 926 N N . MET A 1 120 ? -5.089 0.872 3.341 1.00 82.75 120 MET A N 1
ATOM 927 C CA . MET A 1 120 ? -6.230 0.163 3.936 1.00 82.75 120 MET A CA 1
ATOM 928 C C . MET A 1 120 ? -5.873 -0.705 5.152 1.00 82.75 120 MET A C 1
ATOM 930 O O . MET A 1 120 ? -6.767 -1.094 5.900 1.00 82.75 120 MET A O 1
ATOM 934 N N . ASN A 1 121 ? -4.592 -0.994 5.390 1.00 75.50 121 ASN A N 1
ATOM 935 C CA . ASN A 1 121 ? -4.159 -1.709 6.594 1.00 75.50 121 ASN A CA 1
ATOM 936 C C . ASN A 1 121 ? -4.000 -0.769 7.799 1.00 75.50 121 ASN A C 1
ATOM 938 O O . ASN A 1 121 ? -4.007 -1.234 8.934 1.00 75.50 121 ASN A O 1
ATOM 942 N N . ASN A 1 122 ? -3.881 0.542 7.563 1.00 63.03 122 ASN A N 1
ATOM 943 C CA . ASN A 1 122 ? -3.686 1.563 8.596 1.00 63.03 122 ASN A CA 1
ATOM 944 C C . ASN A 1 122 ? -4.941 2.431 8.803 1.00 63.03 122 ASN A C 1
ATOM 946 O O . ASN A 1 122 ? -4.856 3.614 9.139 1.00 63.03 122 ASN A O 1
ATOM 950 N N . VAL A 1 123 ? -6.130 1.862 8.575 1.00 57.00 123 VAL A N 1
ATOM 951 C CA . VAL A 1 123 ? -7.391 2.534 8.906 1.00 57.00 123 VAL A CA 1
ATOM 952 C C . VAL A 1 123 ? -7.566 2.455 10.418 1.00 57.00 123 VAL A C 1
ATOM 954 O O . VAL A 1 123 ? -8.203 1.547 10.953 1.00 57.00 123 VAL A O 1
ATOM 957 N N . ASN A 1 124 ? -6.968 3.410 11.124 1.00 48.75 124 ASN A N 1
ATOM 958 C CA . ASN A 1 124 ? -7.348 3.682 12.500 1.00 48.75 124 ASN A CA 1
ATOM 959 C C . ASN A 1 124 ? -8.853 3.974 12.491 1.00 48.75 124 ASN A C 1
ATOM 961 O O . ASN A 1 124 ? -9.329 4.723 11.639 1.00 48.75 124 ASN A O 1
ATOM 965 N N . SER A 1 125 ? -9.591 3.289 13.366 1.00 49.31 125 SER A N 1
ATOM 966 C CA . SER A 1 125 ? -11.050 3.343 13.508 1.00 49.31 125 SER A CA 1
ATOM 967 C C . SER A 1 125 ? -11.643 4.697 13.116 1.00 49.31 125 SER A C 1
ATOM 969 O O . SER A 1 125 ? -11.152 5.713 13.602 1.00 49.31 125 SER A O 1
ATOM 971 N N . ILE A 1 126 ? -12.706 4.675 12.300 1.00 59.03 126 ILE A N 1
ATOM 972 C CA . ILE A 1 126 ? -13.565 5.823 11.965 1.00 59.03 126 ILE A CA 1
ATOM 973 C C . ILE A 1 126 ? -13.605 6.784 13.156 1.00 59.03 126 ILE A C 1
ATOM 975 O O . ILE A 1 126 ? -14.119 6.414 14.215 1.00 59.03 126 ILE A O 1
ATOM 979 N N . GLU A 1 127 ? -13.043 7.987 13.001 1.00 56.00 127 GLU A N 1
ATOM 980 C CA . GLU A 1 127 ? -13.341 9.067 13.933 1.00 56.00 127 GLU A CA 1
ATOM 981 C C . GLU A 1 127 ? -14.860 9.227 13.914 1.00 56.00 127 GLU A C 1
ATOM 983 O O . GLU A 1 127 ? -15.459 9.457 12.860 1.00 56.00 127 GLU A O 1
ATOM 988 N N . GLU A 1 128 ? -15.488 8.980 15.064 1.00 53.78 128 GLU A N 1
ATOM 989 C CA . GLU A 1 128 ? -16.920 9.149 15.269 1.00 53.78 128 GLU A CA 1
ATOM 990 C C . GLU A 1 128 ? -17.314 10.501 14.667 1.00 53.78 128 GLU A C 1
ATOM 992 O O . GLU A 1 128 ? -16.773 11.536 15.064 1.00 53.78 128 GLU A O 1
ATOM 997 N N . ILE A 1 129 ? -18.185 10.492 13.648 1.00 60.97 129 ILE A N 1
ATOM 998 C CA . ILE A 1 129 ? -18.694 11.722 13.043 1.00 60.97 129 ILE A CA 1
ATOM 999 C C . ILE A 1 129 ? -19.379 12.471 14.181 1.00 60.97 129 ILE A C 1
ATOM 1001 O O . ILE A 1 129 ? -20.502 12.138 14.557 1.00 60.97 129 ILE A O 1
ATOM 1005 N N . ASN A 1 130 ? -18.693 13.460 14.755 1.00 53.59 130 ASN A N 1
ATOM 1006 C CA . ASN A 1 130 ? -19.270 14.377 15.722 1.00 53.59 130 ASN A CA 1
ATOM 1007 C C . ASN A 1 130 ? -20.314 15.200 14.969 1.00 53.59 130 ASN A C 1
ATOM 1009 O O . ASN A 1 130 ? -20.035 16.288 14.465 1.00 53.59 130 ASN A O 1
ATOM 1013 N N . SER A 1 131 ? -21.521 14.652 14.849 1.00 57.88 131 SER A N 1
ATOM 1014 C CA . SER A 1 131 ? -22.682 15.397 14.404 1.00 57.88 131 SER A CA 1
ATOM 1015 C C . SER A 1 131 ? -22.889 16.530 15.400 1.00 57.88 131 SER A C 1
ATOM 1017 O O . SER A 1 131 ? -23.311 16.330 16.539 1.00 57.88 131 SER A O 1
ATOM 1019 N N . THR A 1 132 ? -22.561 17.748 14.979 1.00 63.88 132 THR A N 1
ATOM 1020 C CA . THR A 1 132 ? -22.740 18.963 15.781 1.00 63.88 132 THR A CA 1
ATOM 1021 C C . THR A 1 132 ? -24.214 19.286 16.036 1.00 63.88 132 THR A C 1
ATOM 1023 O O . THR A 1 132 ? -24.512 20.101 16.904 1.00 63.88 132 THR A O 1
ATOM 1026 N N . ASN A 1 133 ? -25.139 18.603 15.349 1.00 69.44 133 ASN A N 1
ATOM 1027 C CA . ASN A 1 133 ? -26.582 18.808 15.434 1.00 69.44 133 ASN A CA 1
ATOM 1028 C C . ASN A 1 133 ? -27.316 17.500 15.765 1.00 69.44 133 ASN A C 1
ATOM 1030 O O . ASN A 1 133 ? -28.116 17.007 14.968 1.00 69.44 133 ASN A O 1
ATOM 1034 N N . LYS A 1 134 ? -27.062 16.928 16.944 1.00 81.56 134 LYS A N 1
ATOM 1035 C CA . LYS A 1 134 ? -27.847 15.787 17.431 1.00 81.56 134 LYS A CA 1
ATOM 1036 C C . LYS A 1 134 ? -29.081 16.261 18.198 1.00 81.56 134 LYS A C 1
ATOM 1038 O O . LYS A 1 134 ? -28.980 17.020 19.161 1.00 81.56 134 LYS A O 1
ATOM 1043 N N . THR A 1 135 ? -30.259 15.814 17.773 1.00 88.94 135 THR A N 1
ATOM 1044 C CA . THR A 1 135 ? -31.531 16.051 18.470 1.00 88.94 135 THR A CA 1
ATOM 1045 C C . THR A 1 135 ? -32.031 14.744 19.063 1.00 88.94 135 THR A C 1
ATOM 1047 O O . THR A 1 135 ? -31.846 13.680 18.476 1.00 88.94 135 THR A O 1
ATOM 1050 N N . LEU A 1 136 ? -32.630 14.800 20.253 1.00 89.00 136 LEU A N 1
ATOM 1051 C CA . LEU A 1 136 ? -33.216 13.619 20.881 1.00 89.00 136 LEU A CA 1
ATOM 1052 C C . LEU A 1 136 ? -34.437 13.167 20.066 1.00 89.00 136 LEU A C 1
ATOM 1054 O O . LEU A 1 136 ? -35.392 13.928 19.931 1.00 89.00 136 LEU A O 1
ATOM 1058 N N . ILE A 1 137 ? -34.409 11.940 19.541 1.00 91.25 137 ILE A N 1
ATOM 1059 C CA . ILE A 1 137 ? -35.571 11.313 18.894 1.00 91.25 137 ILE A CA 1
ATOM 1060 C C . ILE A 1 137 ? -36.439 10.634 19.947 1.00 91.25 137 ILE A C 1
ATOM 1062 O O . ILE A 1 137 ? -37.660 10.778 19.923 1.00 91.25 137 ILE A O 1
ATOM 1066 N N . LYS A 1 138 ? -35.827 9.829 20.824 1.00 90.81 138 LYS A N 1
ATOM 1067 C CA . LYS A 1 138 ? -36.581 8.941 21.713 1.00 90.81 138 LYS A CA 1
ATOM 1068 C C . LYS A 1 138 ? -35.828 8.604 22.991 1.00 90.81 138 LYS A C 1
ATOM 1070 O O . LYS A 1 138 ? -34.624 8.370 22.947 1.00 90.81 138 LYS A O 1
ATOM 1075 N N . ALA A 1 139 ? -36.556 8.494 24.098 1.00 91.19 139 ALA A N 1
ATOM 1076 C CA . ALA A 1 139 ? -36.080 7.902 25.344 1.00 91.19 139 ALA A CA 1
ATOM 1077 C C . ALA A 1 139 ? -36.801 6.568 25.581 1.00 91.19 139 ALA A C 1
ATOM 1079 O O . ALA A 1 139 ? -38.033 6.504 25.532 1.00 91.19 139 ALA A O 1
ATOM 1080 N N . VAL A 1 140 ? -36.043 5.494 25.808 1.00 92.62 140 VAL A N 1
ATOM 1081 C CA . VAL A 1 140 ? -36.589 4.146 26.020 1.00 92.62 140 VAL A CA 1
ATOM 1082 C C . VAL A 1 140 ? -35.986 3.454 27.238 1.00 92.62 140 VAL A C 1
ATOM 1084 O O . VAL A 1 140 ? -34.858 3.746 27.638 1.00 92.62 140 VAL A O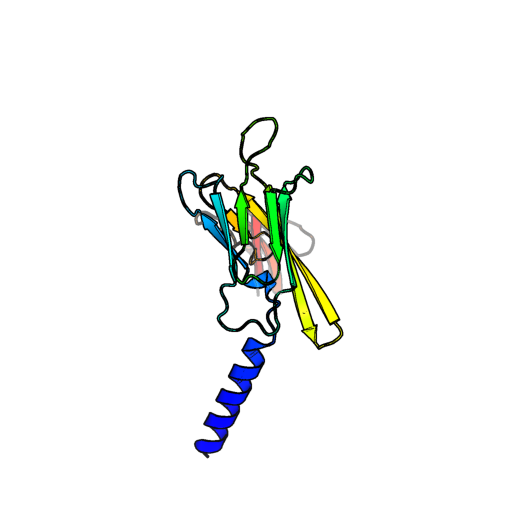 1
ATOM 1087 N N . ASP A 1 141 ? -36.729 2.515 27.818 1.00 90.50 141 ASP A N 1
ATOM 1088 C CA . ASP A 1 141 ? -36.198 1.577 28.808 1.00 90.50 141 ASP A CA 1
ATOM 1089 C C . ASP A 1 141 ? -35.321 0.490 28.151 1.00 90.50 141 ASP A C 1
ATOM 1091 O O . ASP A 1 141 ? -35.167 0.418 26.928 1.00 90.50 141 ASP A O 1
ATOM 1095 N N . LEU A 1 142 ? -34.750 -0.400 28.968 1.00 88.56 142 LEU A N 1
ATOM 1096 C CA . LEU A 1 142 ? -33.949 -1.534 28.485 1.00 88.56 142 LEU A CA 1
ATOM 1097 C C . LEU A 1 142 ? -34.741 -2.526 27.613 1.00 88.56 142 LEU A C 1
ATOM 1099 O O . LEU A 1 142 ? -34.131 -3.313 26.892 1.00 88.56 142 LEU A O 1
ATOM 1103 N N . SER A 1 143 ? -36.073 -2.490 27.669 1.00 87.81 143 SER A N 1
ATOM 1104 C CA . SER A 1 143 ? -36.965 -3.319 26.851 1.00 87.81 143 SER A CA 1
ATOM 1105 C C . SER A 1 143 ? -37.350 -2.634 25.532 1.00 87.81 143 SER A C 1
ATOM 1107 O O . SER A 1 143 ? -38.083 -3.216 24.734 1.00 87.81 143 SER A O 1
ATOM 1109 N N . GLY A 1 144 ? -36.879 -1.404 25.288 1.00 84.94 144 GLY A N 1
ATOM 1110 C CA . GLY A 1 144 ? -37.202 -0.615 24.100 1.00 84.94 144 GLY A CA 1
ATOM 1111 C C . GLY A 1 144 ? -38.559 0.092 24.160 1.00 84.94 144 GLY A C 1
ATOM 1112 O O . GLY A 1 144 ? -39.012 0.629 23.145 1.00 84.94 144 GLY A O 1
ATOM 1113 N N . LYS A 1 145 ? -39.223 0.118 25.322 1.00 89.19 145 LYS A N 1
ATOM 1114 C CA . LYS A 1 145 ? -40.485 0.839 25.508 1.00 89.19 145 LYS A CA 1
ATOM 1115 C C . LYS A 1 145 ? -40.207 2.314 25.750 1.00 89.19 145 LYS A C 1
ATOM 1117 O O . LYS A 1 145 ? -39.316 2.663 26.514 1.00 89.19 145 LYS A O 1
ATOM 1122 N N . GLU A 1 146 ? -40.997 3.175 25.119 1.00 90.19 146 GLU A N 1
ATOM 1123 C CA . GLU A 1 146 ? -40.916 4.618 25.333 1.00 90.19 146 GLU A CA 1
ATOM 1124 C C . GLU A 1 146 ? -41.264 4.987 26.770 1.00 90.19 146 GLU A C 1
ATOM 1126 O O . GLU A 1 146 ? -42.244 4.484 27.334 1.00 90.19 146 GLU A O 1
ATOM 1131 N N . VAL A 1 147 ? -40.447 5.860 27.350 1.00 88.44 147 VAL A N 1
ATOM 1132 C CA . VAL A 1 147 ? -40.583 6.259 28.744 1.00 88.44 147 VAL A CA 1
ATOM 1133 C C . VAL A 1 147 ? -40.830 7.755 28.883 1.00 88.44 147 VAL A C 1
ATOM 1135 O O . VAL A 1 147 ? -40.265 8.573 28.166 1.00 88.44 147 VAL A O 1
ATOM 1138 N N . ASP A 1 148 ? -41.678 8.101 29.847 1.00 83.19 148 ASP A N 1
ATOM 1139 C CA . ASP A 1 148 ? -41.936 9.474 30.271 1.00 83.19 148 ASP A CA 1
ATOM 1140 C C . ASP A 1 148 ? -41.043 9.777 31.475 1.00 83.19 148 ASP A C 1
ATOM 1142 O O . ASP A 1 148 ? -41.291 9.252 32.563 1.00 83.19 148 ASP A O 1
ATOM 1146 N N . GLU A 1 149 ? -40.014 10.605 31.275 1.00 73.38 149 GLU A N 1
ATOM 1147 C CA . GLU A 1 149 ? -38.988 10.945 32.275 1.00 73.38 149 GLU A CA 1
ATOM 1148 C C . GLU A 1 149 ? -39.568 11.401 33.619 1.00 73.38 149 GLU A C 1
ATOM 1150 O O . GLU A 1 149 ? -38.977 11.147 34.667 1.00 73.38 149 GLU A O 1
ATOM 1155 N N . SER A 1 150 ? -40.754 12.013 33.615 1.00 77.00 150 SER A N 1
ATOM 1156 C CA . SER A 1 150 ? -41.399 12.517 34.831 1.00 77.00 150 SER A CA 1
ATOM 1157 C C . SER A 1 150 ? -41.898 11.418 35.779 1.00 77.00 150 SER A C 1
ATOM 1159 O O . SER A 1 150 ? -42.167 11.686 36.952 1.00 77.00 150 SER A O 1
ATOM 1161 N N . LYS A 1 151 ? -42.029 10.178 35.292 1.00 78.25 151 LYS A N 1
ATOM 1162 C CA . LYS A 1 151 ? -42.638 9.050 36.021 1.00 78.25 151 LYS A CA 1
ATOM 1163 C C . LYS A 1 151 ? -41.641 7.966 36.417 1.00 78.25 151 LYS A C 1
ATOM 1165 O O . LYS A 1 151 ? -42.044 6.957 36.995 1.00 78.25 151 LYS A O 1
ATOM 1170 N N . ILE A 1 152 ? -40.360 8.150 36.110 1.00 79.25 152 ILE A N 1
ATOM 1171 C CA . ILE A 1 152 ? -39.332 7.120 36.262 1.00 79.25 152 ILE A CA 1
ATOM 1172 C C . ILE A 1 152 ? -38.407 7.468 37.420 1.00 79.25 152 ILE A C 1
ATOM 1174 O O . ILE A 1 152 ? -37.936 8.594 37.534 1.00 79.25 152 ILE A O 1
ATOM 1178 N N . LYS A 1 153 ? -38.138 6.472 38.263 1.00 81.38 153 LYS A N 1
ATOM 1179 C CA . LYS A 1 153 ? -37.152 6.519 39.344 1.00 81.38 153 LYS A CA 1
ATOM 1180 C C . LYS A 1 153 ? -36.406 5.200 39.403 1.00 81.38 153 LYS A C 1
ATOM 1182 O O . LYS A 1 153 ? -37.005 4.151 39.146 1.00 81.38 153 LYS A O 1
ATOM 1187 N N . ASN A 1 154 ? -35.134 5.256 39.767 1.00 86.00 154 ASN A N 1
ATOM 1188 C CA . ASN A 1 154 ? -34.222 4.115 39.863 1.00 86.00 154 ASN A CA 1
ATOM 1189 C C . ASN A 1 154 ? -34.161 3.214 38.612 1.00 86.00 154 ASN A C 1
ATOM 1191 O O . ASN A 1 154 ? -34.181 1.987 38.731 1.00 86.00 154 ASN A O 1
ATOM 1195 N N . GLN A 1 155 ? -34.103 3.791 37.407 1.00 86.19 155 GLN A N 1
ATOM 1196 C CA . GLN A 1 155 ? -34.062 3.024 36.150 1.00 86.19 155 GLN A CA 1
ATOM 1197 C C . GLN A 1 155 ? -33.018 3.558 35.163 1.00 86.19 155 GLN A C 1
ATOM 1199 O O . GLN A 1 155 ? -32.699 4.746 35.144 1.00 86.19 155 GLN A O 1
ATOM 1204 N N . ILE A 1 156 ? -32.483 2.659 34.329 1.00 89.00 156 ILE A N 1
ATOM 1205 C CA . ILE A 1 156 ? -31.576 3.003 33.226 1.00 89.00 156 ILE A CA 1
ATOM 1206 C C . ILE A 1 156 ? -32.404 3.339 31.992 1.00 89.00 156 ILE A C 1
ATOM 1208 O O . ILE A 1 156 ? -33.165 2.496 31.514 1.00 89.00 156 ILE A O 1
ATOM 1212 N N . ILE A 1 157 ? -32.195 4.537 31.456 1.00 91.75 157 ILE A N 1
ATOM 1213 C CA . ILE A 1 157 ? -32.833 5.032 30.238 1.00 91.75 157 ILE A CA 1
ATOM 1214 C C . ILE A 1 157 ? -31.802 5.139 29.118 1.00 91.75 157 ILE A C 1
ATOM 1216 O O . ILE A 1 157 ? -30.658 5.547 29.341 1.00 91.75 157 ILE A O 1
ATOM 1220 N N . ILE A 1 158 ? -32.219 4.752 27.914 1.00 93.31 158 ILE A N 1
ATOM 1221 C CA . ILE A 1 158 ? -31.453 4.872 26.676 1.00 93.31 158 ILE A CA 1
ATOM 1222 C C . ILE A 1 158 ? -32.060 6.004 25.845 1.00 93.31 158 ILE A C 1
ATOM 1224 O O . ILE A 1 158 ? -33.216 5.935 25.430 1.00 93.31 158 ILE A O 1
ATOM 1228 N N . TYR A 1 159 ? -31.260 7.027 25.581 1.00 91.75 159 TYR A N 1
ATOM 1229 C CA . TYR A 1 159 ? -31.578 8.158 24.720 1.00 91.75 159 TYR A CA 1
ATOM 1230 C C . TYR A 1 159 ? -31.061 7.872 23.316 1.00 91.75 159 TYR A C 1
ATOM 1232 O O . TYR A 1 159 ? -29.894 7.524 23.150 1.00 91.75 159 TYR A O 1
ATOM 1240 N N . LEU A 1 160 ? -31.924 8.005 22.316 1.00 91.50 160 LEU A N 1
ATOM 1241 C CA . LEU A 1 160 ? -31.623 7.801 20.902 1.00 91.50 160 LEU A CA 1
ATOM 1242 C C . LEU A 1 160 ? -31.677 9.144 20.181 1.00 91.50 160 LEU A C 1
ATOM 1244 O O . LEU A 1 160 ? -32.681 9.854 20.282 1.00 91.50 160 LEU A O 1
ATOM 1248 N N . TYR A 1 161 ? -30.627 9.475 19.437 1.00 90.88 161 TYR A N 1
ATOM 1249 C CA . TYR A 1 161 ? -30.496 10.755 18.743 1.00 90.88 161 TYR A CA 1
ATOM 1250 C C . TYR A 1 161 ? -30.656 10.623 17.224 1.00 90.88 161 TYR A C 1
ATOM 1252 O O . TYR A 1 161 ? -30.558 9.533 16.659 1.00 90.88 161 TYR A O 1
ATOM 1260 N N . SER A 1 162 ? -30.905 11.753 16.560 1.00 88.56 162 SER A N 1
ATOM 1261 C CA . SER A 1 162 ? -31.118 11.859 15.10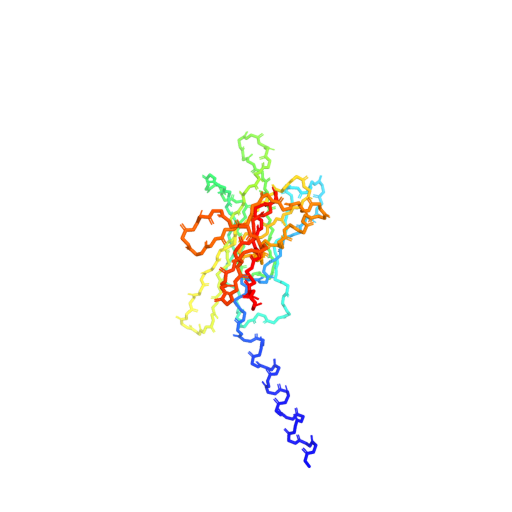8 1.00 88.56 162 SER A CA 1
ATOM 1262 C C . SER A 1 162 ? -29.945 11.439 14.238 1.00 88.56 162 SER A C 1
ATOM 1264 O O . SER A 1 162 ? -30.146 11.035 13.096 1.00 88.56 162 SER A O 1
ATOM 1266 N N . ASP A 1 163 ? -28.742 11.478 14.788 1.00 82.19 163 ASP A N 1
ATOM 1267 C CA . ASP A 1 163 ? -27.509 11.026 14.153 1.00 82.19 163 ASP A CA 1
ATOM 1268 C C . ASP A 1 163 ? -27.247 9.518 14.340 1.00 82.19 163 ASP A C 1
ATOM 1270 O O . ASP A 1 163 ? -26.225 9.009 13.891 1.00 82.19 163 ASP A O 1
ATOM 1274 N N . GLY A 1 164 ? -28.151 8.790 15.008 1.00 81.69 164 GLY A N 1
ATOM 1275 C CA . GLY A 1 164 ? -27.985 7.371 15.332 1.00 81.69 164 GLY A CA 1
ATOM 1276 C C . GLY A 1 164 ? -27.123 7.101 16.570 1.00 81.69 164 GLY A C 1
ATOM 1277 O O . GLY A 1 164 ? -26.953 5.936 16.951 1.00 81.69 164 GLY A O 1
ATOM 1278 N N . SER A 1 165 ? -26.610 8.143 17.232 1.00 85.06 165 SER A N 1
ATOM 1279 C CA . SER A 1 165 ? -25.913 8.009 18.510 1.00 85.06 165 SER A CA 1
ATOM 1280 C C . SER A 1 165 ? -26.885 7.643 19.638 1.00 85.06 165 SER A C 1
ATOM 1282 O O . SER A 1 165 ? -28.110 7.793 19.535 1.00 85.06 165 SER A O 1
ATOM 1284 N N . LYS A 1 166 ? -26.332 7.116 20.737 1.00 88.94 166 LYS A N 1
ATOM 1285 C CA . LYS A 1 166 ? -27.103 6.704 21.914 1.00 88.94 166 LYS A CA 1
ATOM 1286 C C . LYS A 1 166 ? -26.400 7.062 23.216 1.00 88.94 166 LYS A C 1
ATOM 1288 O O . LYS A 1 166 ? -25.208 6.808 23.361 1.00 88.94 166 LYS A O 1
ATOM 1293 N N . GLU A 1 167 ? -27.151 7.580 24.180 1.00 90.50 167 GLU A N 1
ATOM 1294 C CA . GLU A 1 167 ? -26.673 7.864 25.538 1.00 90.50 167 GLU A CA 1
ATOM 1295 C C . GLU A 1 167 ? -27.423 6.984 26.543 1.00 90.50 167 GLU A C 1
ATOM 1297 O O . GLU A 1 167 ? -28.616 6.733 26.390 1.00 90.50 167 GLU A O 1
ATOM 1302 N N . LYS A 1 168 ? -26.731 6.476 27.567 1.00 91.62 168 LYS A N 1
ATOM 1303 C CA . LYS A 1 168 ? -27.339 5.666 28.632 1.00 91.62 168 LYS A CA 1
ATOM 1304 C C . LYS A 1 168 ? -27.181 6.389 29.959 1.00 91.62 168 LYS A C 1
ATOM 1306 O O . LYS A 1 168 ? -26.053 6.672 30.358 1.00 91.62 168 LYS A O 1
ATOM 1311 N N . LYS A 1 169 ? -28.285 6.636 30.661 1.00 90.44 169 LYS A N 1
ATOM 1312 C CA . LYS A 1 169 ? -28.281 7.351 31.943 1.00 90.44 169 LYS A CA 1
ATOM 1313 C C . LYS A 1 169 ? -29.108 6.613 32.983 1.00 90.44 169 LYS A C 1
ATOM 1315 O O . LYS A 1 169 ? -30.197 6.133 32.687 1.00 90.44 169 LYS A O 1
ATOM 1320 N N . PHE A 1 170 ? -28.600 6.547 34.209 1.00 89.50 170 PHE A N 1
ATOM 1321 C CA . PHE A 1 170 ? -29.382 6.105 35.358 1.00 89.50 170 PHE A CA 1
ATOM 1322 C C . PHE A 1 170 ? -30.138 7.303 35.940 1.00 89.50 170 PHE A C 1
ATOM 1324 O O . PHE A 1 170 ? -29.518 8.299 36.321 1.00 89.50 170 PHE A O 1
ATOM 1331 N N . ILE A 1 171 ? -31.466 7.215 35.980 1.00 86.00 171 ILE A N 1
ATOM 1332 C CA . ILE A 1 171 ? -32.346 8.217 36.583 1.00 86.00 171 ILE A CA 1
ATOM 1333 C C . ILE A 1 171 ? -32.739 7.711 37.969 1.00 86.00 171 ILE A C 1
ATOM 1335 O O . ILE A 1 171 ? -33.305 6.624 38.083 1.00 86.00 171 ILE A O 1
ATOM 1339 N N . ASN A 1 172 ? -32.393 8.483 39.002 1.00 79.69 172 ASN A N 1
ATOM 1340 C CA . ASN A 1 172 ? -32.681 8.196 40.411 1.00 79.69 172 ASN A CA 1
ATOM 1341 C C . ASN A 1 172 ? -34.062 8.733 40.802 1.00 79.69 172 ASN A C 1
ATOM 1343 O O . ASN A 1 172 ? -34.283 9.952 40.624 1.00 79.69 172 ASN A O 1
#

Sequence (172 aa):
MKKKLSTVVFILTMFFSWGQAPCDSLIIVSTGGSNQAFLQVSLNICCLPAPIDSWTTTSNNGTILGHDTMSITHDIYNLNPITTIPFDTLNTCLTYSWTSNNVMTCCVTWVWDGLNWINMNNVNSIEEINSTNKTLIKAVDLSGKEVDESKIKNQIIIYLYSDGSKEKKFIN

Foldseek 3Di:
DVVVVVVVVVVVVVVVVPPDDQQLQKDKAAPDDDRFFKIKIAGPDPCDLFFWAKKWKAAPVGHTQWIDGRDRMTIGGQADPPPRDGGQKMKMKTWTDNDPPDIDIDIWIWGHPPRDIDTPVNPDPPPPPPPVDKDFPFKAFPVRHGDDLVPDAQGWIWTAIPVRDIDIDGHD

Radius of gyration: 25.44 Å; chains: 1; bounding box: 63×38×65 Å

pLDDT: mean 80.38, std 16.79, range [35.12, 97.0]